Protein AF-A0A414ABL1-F1 (afdb_monomer_lite)

pLDDT: mean 93.02, std 4.06, range [73.25, 96.38]

Organism: NCBI:txid208479

Secondary structure (DSSP, 8-state):
-EEEEEEE-SS-TT-EEEEEEE-BS-HHHHHH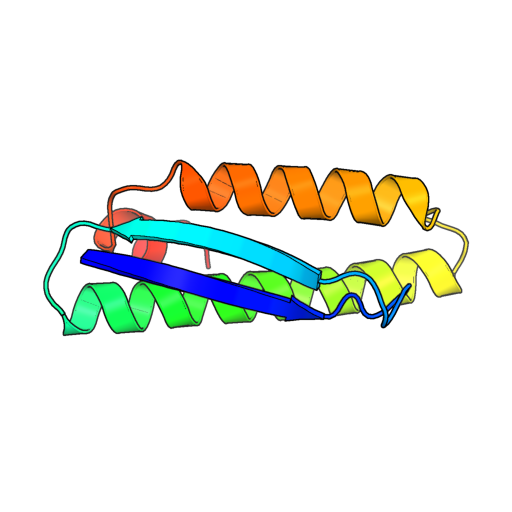HHHHHHHHHHHHHHHHHHHHHTTSS-HHHHHHHHHHHHHHHHT--BHHHHHHH--

Radius of gyration: 13.56 Å; chains: 1; bounding box: 28×26×37 Å

Foldseek 3Di:
DWDKDWDQQPVHNVDIDIAIAQADDDPVLQVVLVVLLVVLLVVLSVVVVVCVVVVNDDPVNSVVVSNVSSVVRNPDHYSVCSVVPSD

Sequence (87 aa):
MKTTITMRSSMRPLVVFKCELNLEGTEKQIAYAVSIINKKIDNTDSICRNMIHSGKMTIEEYHDGMNNLLKQFESLTSAKYVIENVK

Structure (mmCIF, N/CA/C/O backbone):
data_AF-A0A414ABL1-F1
#
_entry.id   AF-A0A414ABL1-F1
#
loop_
_atom_site.group_PDB
_atom_site.id
_atom_site.type_symbol
_atom_site.label_atom_id
_atom_site.label_alt_id
_atom_site.label_comp_id
_atom_site.label_asym_id
_atom_site.label_entity_id
_atom_site.label_seq_id
_atom_site.pdbx_PDB_ins_code
_atom_site.Cartn_x
_atom_site.Cartn_y
_atom_site.Cartn_z
_atom_site.occupancy
_atom_site.B_iso_or_equiv
_atom_site.auth_seq_id
_atom_site.auth_comp_id
_atom_site.auth_asym_id
_atom_site.auth_atom_id
_atom_site.pdbx_PDB_model_num
ATOM 1 N N . MET A 1 1 ? -6.648 -5.017 14.927 1.00 83.25 1 MET A N 1
ATOM 2 C CA . MET A 1 1 ? -7.329 -5.952 14.001 1.00 83.25 1 MET A CA 1
ATOM 3 C C . MET A 1 1 ? -6.354 -6.301 12.895 1.00 83.25 1 MET A C 1
ATOM 5 O O . MET A 1 1 ? -5.721 -5.390 12.372 1.00 83.25 1 MET A O 1
ATOM 9 N N . LYS A 1 2 ? -6.230 -7.589 12.557 1.00 87.94 2 LYS A N 1
ATOM 10 C CA . LYS A 1 2 ? -5.415 -8.033 11.421 1.00 87.94 2 LYS A CA 1
ATOM 11 C C . LYS A 1 2 ? -6.253 -8.013 10.143 1.00 87.94 2 LYS A C 1
ATOM 13 O O . LYS A 1 2 ? -7.329 -8.601 10.126 1.00 87.94 2 LYS A O 1
ATOM 18 N N . THR A 1 3 ? -5.749 -7.356 9.107 1.00 89.50 3 THR A N 1
ATOM 19 C CA . THR A 1 3 ? -6.339 -7.291 7.765 1.00 89.50 3 THR A CA 1
ATOM 20 C C . THR A 1 3 ? -5.238 -7.487 6.736 1.00 89.50 3 THR A C 1
ATOM 22 O O . THR A 1 3 ? -4.135 -6.987 6.913 1.00 89.50 3 THR A O 1
ATOM 25 N N . THR A 1 4 ? -5.543 -8.165 5.634 1.00 92.25 4 THR A N 1
ATOM 26 C CA . THR A 1 4 ? -4.602 -8.335 4.524 1.00 92.25 4 THR A CA 1
ATOM 27 C C . THR A 1 4 ? -5.119 -7.608 3.294 1.00 92.25 4 THR A C 1
ATOM 29 O O . THR A 1 4 ? -6.255 -7.816 2.870 1.00 92.25 4 THR A O 1
ATOM 32 N N . ILE A 1 5 ? -4.265 -6.785 2.694 1.00 92.12 5 ILE A N 1
ATOM 33 C CA . ILE A 1 5 ? -4.472 -6.213 1.365 1.00 92.12 5 ILE A CA 1
ATOM 34 C C . ILE A 1 5 ? -3.722 -7.078 0.355 1.00 92.12 5 ILE A C 1
ATOM 36 O O . ILE A 1 5 ? -2.576 -7.461 0.582 1.00 92.12 5 ILE A O 1
ATOM 40 N N . THR A 1 6 ? -4.370 -7.394 -0.765 1.00 91.62 6 THR A N 1
ATOM 41 C CA . THR A 1 6 ? -3.764 -8.161 -1.858 1.00 91.62 6 THR A CA 1
ATOM 42 C C . THR A 1 6 ? -3.938 -7.409 -3.169 1.00 91.62 6 THR A C 1
ATOM 44 O O . THR A 1 6 ? -5.056 -7.035 -3.514 1.00 91.62 6 THR A O 1
ATOM 47 N N . MET A 1 7 ? -2.850 -7.234 -3.917 1.00 90.06 7 MET A N 1
ATOM 48 C CA . MET A 1 7 ? -2.856 -6.575 -5.223 1.00 90.06 7 MET A CA 1
ATOM 49 C C . MET A 1 7 ? -2.106 -7.430 -6.245 1.00 90.06 7 MET A C 1
ATOM 51 O O . MET A 1 7 ? -1.012 -7.922 -5.979 1.00 90.06 7 MET A O 1
ATOM 55 N N . ARG A 1 8 ? -2.671 -7.597 -7.444 1.00 89.00 8 ARG A N 1
ATOM 56 C CA . ARG A 1 8 ? -1.931 -8.170 -8.577 1.00 89.00 8 ARG A CA 1
ATOM 57 C C . ARG A 1 8 ? -1.053 -7.101 -9.204 1.00 89.00 8 ARG A C 1
ATOM 59 O O . ARG A 1 8 ? -1.530 -6.005 -9.477 1.00 89.00 8 ARG A O 1
ATOM 66 N N . SER A 1 9 ? 0.208 -7.435 -9.457 1.00 86.50 9 SER A N 1
ATOM 67 C CA . SER A 1 9 ? 1.102 -6.541 -10.179 1.00 86.50 9 SER A CA 1
ATOM 68 C C . SER A 1 9 ? 0.558 -6.267 -11.577 1.00 86.50 9 SER A C 1
ATOM 70 O O . SER A 1 9 ? 0.193 -7.190 -12.310 1.00 86.50 9 SER A O 1
ATOM 72 N N . SER A 1 10 ? 0.563 -4.998 -11.970 1.00 81.69 10 SER A N 1
ATOM 73 C CA . SER A 1 10 ? 0.202 -4.615 -13.329 1.00 81.69 10 SER A CA 1
ATOM 74 C C . SER A 1 10 ? 1.245 -4.998 -14.374 1.00 81.69 10 SER A C 1
ATOM 76 O O . SER A 1 10 ? 0.903 -5.157 -15.543 1.00 81.69 10 SER A O 1
ATOM 78 N N . MET A 1 11 ? 2.506 -5.146 -13.964 1.00 87.06 11 MET A N 1
ATOM 79 C CA . MET A 1 11 ? 3.641 -5.412 -14.854 1.00 87.06 11 MET A CA 1
ATOM 80 C C . MET A 1 11 ? 3.896 -6.905 -15.035 1.00 87.06 11 MET A C 1
ATOM 82 O O . MET A 1 11 ? 4.325 -7.344 -16.100 1.00 87.06 11 MET A O 1
ATOM 86 N N . ARG A 1 12 ? 3.613 -7.702 -14.000 1.00 84.75 12 ARG A N 1
ATOM 87 C CA . ARG A 1 12 ? 3.703 -9.163 -14.040 1.00 84.75 12 ARG A CA 1
ATOM 88 C C . ARG A 1 12 ? 2.445 -9.758 -13.406 1.00 84.75 12 ARG A C 1
ATOM 90 O O . ARG A 1 12 ? 2.439 -9.962 -12.199 1.00 84.75 12 ARG A O 1
ATOM 97 N N . PRO A 1 13 ? 1.401 -10.100 -14.182 1.00 79.94 13 PRO A N 1
ATOM 98 C CA . PRO A 1 13 ? 0.111 -10.556 -13.642 1.00 79.94 13 PRO A CA 1
ATOM 99 C C . PRO A 1 13 ? 0.170 -11.795 -12.733 1.00 79.94 13 PRO A C 1
ATOM 101 O O . PRO A 1 13 ? -0.738 -12.019 -11.933 1.00 79.94 13 PRO A O 1
ATOM 104 N N . LEU A 1 14 ? 1.234 -12.598 -12.857 1.00 85.62 14 LEU A N 1
ATOM 105 C CA . LEU A 1 14 ? 1.507 -13.760 -12.004 1.00 85.62 14 LEU A CA 1
ATOM 106 C C . LEU A 1 14 ? 2.102 -13.382 -10.636 1.00 85.62 14 LEU A C 1
ATOM 108 O O . LEU A 1 14 ? 2.118 -14.209 -9.728 1.00 85.62 14 LEU A O 1
ATOM 112 N N . VAL A 1 15 ? 2.586 -12.150 -10.473 1.00 85.75 15 VAL A N 1
ATOM 113 C CA . VAL A 1 15 ? 3.112 -11.632 -9.210 1.00 85.75 15 VAL A CA 1
ATOM 114 C C . VAL A 1 15 ? 1.980 -10.989 -8.420 1.00 85.75 15 VAL A C 1
ATOM 116 O O . VAL A 1 15 ? 1.294 -10.077 -8.890 1.00 85.75 15 VAL A O 1
ATOM 119 N N . VAL A 1 16 ? 1.808 -11.463 -7.189 1.00 89.69 16 VAL A N 1
ATOM 120 C CA . VAL A 1 16 ? 0.824 -10.950 -6.239 1.00 89.69 16 VAL A CA 1
ATOM 121 C C . VAL A 1 16 ? 1.560 -10.323 -5.069 1.00 89.69 16 VAL A C 1
ATOM 123 O O . VAL A 1 16 ? 2.331 -10.982 -4.377 1.00 89.69 16 VAL A O 1
ATOM 126 N N . PHE A 1 17 ? 1.277 -9.052 -4.842 1.00 91.06 17 PHE A N 1
ATOM 127 C CA . PHE A 1 17 ? 1.711 -8.316 -3.675 1.00 91.06 17 PHE A CA 1
ATOM 128 C C . PHE A 1 17 ? 0.723 -8.516 -2.529 1.00 91.06 17 PHE A C 1
ATOM 130 O O . PHE A 1 17 ? -0.495 -8.498 -2.732 1.00 91.06 17 PHE A O 1
ATOM 137 N N . LYS A 1 18 ? 1.254 -8.689 -1.321 1.00 93.12 18 LYS A N 1
ATOM 138 C CA . LYS A 1 18 ? 0.477 -8.798 -0.087 1.00 93.12 18 LYS A CA 1
ATOM 139 C C . LYS A 1 18 ? 1.002 -7.785 0.919 1.00 93.12 18 LYS A C 1
ATOM 141 O O . LYS A 1 18 ? 2.203 -7.551 0.967 1.00 93.12 18 LYS A O 1
ATOM 146 N N . CYS A 1 19 ? 0.090 -7.195 1.677 1.00 93.44 19 CYS A N 1
ATOM 147 C CA . CYS A 1 19 ? 0.396 -6.285 2.770 1.00 93.44 19 CYS A CA 1
ATOM 148 C C . CYS A 1 19 ? -0.451 -6.677 3.976 1.00 93.44 19 CYS A C 1
ATOM 150 O O . CYS A 1 19 ? -1.685 -6.632 3.922 1.00 93.44 19 CYS A O 1
ATOM 152 N N . GLU A 1 20 ? 0.212 -7.117 5.040 1.00 94.81 20 GLU A N 1
ATOM 153 C CA . GLU A 1 20 ? -0.430 -7.505 6.292 1.00 94.81 20 GLU A CA 1
ATOM 154 C C . GLU A 1 20 ? -0.485 -6.326 7.267 1.00 94.81 20 GLU A C 1
ATOM 156 O O . GLU A 1 20 ? 0.513 -5.886 7.827 1.00 94.81 20 GLU A O 1
ATOM 161 N N . LEU A 1 21 ? -1.690 -5.815 7.500 1.00 94.06 21 LEU A N 1
ATOM 162 C CA . LEU A 1 21 ? -1.938 -4.683 8.379 1.00 94.06 21 LEU A CA 1
ATOM 163 C C . LEU A 1 21 ? -2.418 -5.167 9.741 1.00 94.06 21 LEU A C 1
ATOM 165 O O . LEU A 1 21 ? -3.417 -5.883 9.844 1.00 94.06 21 LEU A O 1
ATOM 169 N N . ASN A 1 22 ? -1.758 -4.711 10.802 1.00 94.69 22 ASN A N 1
ATOM 170 C CA . ASN A 1 22 ? -2.212 -4.913 12.172 1.00 94.69 22 ASN A CA 1
ATOM 171 C C . ASN A 1 22 ? -2.507 -3.560 12.826 1.00 94.69 22 ASN A C 1
ATOM 173 O O . ASN A 1 22 ? -1.665 -2.997 13.520 1.00 94.69 22 ASN A O 1
ATOM 177 N N . LEU A 1 23 ? -3.706 -3.033 12.565 1.00 95.00 23 LEU A N 1
ATOM 178 C CA . LEU A 1 23 ? -4.091 -1.683 12.972 1.00 95.00 23 LEU A CA 1
ATOM 179 C C . LEU A 1 23 ? -4.888 -1.665 14.278 1.00 95.00 23 LEU A C 1
ATOM 181 O O . LEU A 1 23 ? -5.801 -2.468 14.492 1.00 95.00 23 LEU A O 1
ATOM 185 N N . GLU A 1 24 ? -4.586 -0.681 15.110 1.00 95.88 24 GLU A N 1
AT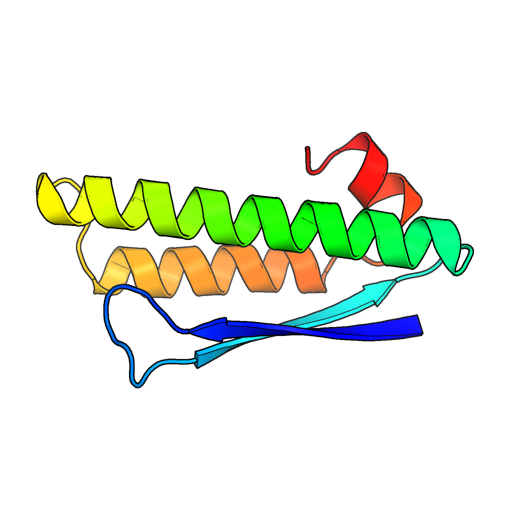OM 186 C CA . GLU A 1 24 ? -5.296 -0.299 16.321 1.00 95.88 24 GLU A CA 1
ATOM 187 C C . GLU A 1 24 ? -6.229 0.886 16.037 1.00 95.88 24 GLU A C 1
ATOM 189 O O . GLU A 1 24 ? -5.878 1.834 15.326 1.00 95.88 24 GLU A O 1
ATOM 194 N N . GLY A 1 25 ? -7.439 0.826 16.590 1.00 94.25 25 GLY A N 1
ATOM 195 C CA . GLY A 1 25 ? -8.487 1.827 16.408 1.00 94.25 25 GLY A CA 1
ATOM 196 C C . GLY A 1 25 ? -9.882 1.209 16.458 1.00 94.25 25 GLY A C 1
ATOM 197 O O . GLY A 1 25 ? -10.044 0.002 16.629 1.00 94.25 25 GLY A O 1
ATOM 198 N N . THR A 1 26 ? -10.905 2.044 16.289 1.00 96.38 26 THR A N 1
ATOM 199 C CA . THR A 1 26 ? -12.278 1.556 16.088 1.00 96.38 26 THR A CA 1
ATOM 200 C C . THR A 1 26 ? -12.410 0.858 14.735 1.00 96.38 26 THR A C 1
ATOM 202 O O . THR A 1 26 ? -11.688 1.185 13.792 1.00 96.38 26 THR A O 1
ATOM 205 N N . GLU A 1 27 ? -13.378 -0.045 14.588 1.00 94.25 27 GLU A N 1
ATOM 206 C CA . GLU A 1 27 ? -13.631 -0.739 13.315 1.00 94.25 27 GLU A CA 1
ATOM 207 C C . GLU A 1 27 ? -13.815 0.233 12.141 1.00 94.25 27 GLU A C 1
ATOM 209 O O . GLU A 1 27 ? -13.243 0.034 11.072 1.00 94.25 27 GLU A O 1
ATOM 214 N N . LYS A 1 28 ? -14.536 1.344 12.358 1.00 95.19 28 LYS A N 1
ATOM 215 C CA . LYS A 1 28 ? -14.728 2.393 11.344 1.00 95.19 28 LYS A CA 1
ATOM 216 C C . LYS A 1 28 ? -13.415 3.073 10.951 1.00 95.19 28 LYS A C 1
ATOM 218 O O . LYS A 1 28 ? -13.189 3.316 9.769 1.00 95.19 28 LYS A O 1
ATOM 223 N N . GLN A 1 29 ? -12.545 3.372 11.919 1.00 95.25 29 GLN A N 1
ATOM 224 C CA . GLN A 1 29 ? -11.230 3.952 11.632 1.00 95.25 29 GLN A CA 1
ATOM 225 C C . GLN A 1 29 ? -10.343 2.965 10.882 1.00 95.25 29 GLN A C 1
ATOM 227 O O . GLN A 1 29 ? -9.685 3.356 9.926 1.00 95.25 29 GLN A O 1
ATOM 232 N N . ILE A 1 30 ? -10.347 1.694 11.282 1.00 95.88 30 ILE A N 1
ATOM 233 C CA . ILE A 1 30 ? -9.553 0.650 10.632 1.00 95.88 30 ILE A CA 1
ATOM 234 C C . ILE A 1 30 ? -10.023 0.457 9.189 1.00 95.88 30 ILE A C 1
ATOM 236 O O . ILE A 1 30 ? -9.201 0.501 8.279 1.00 95.88 30 ILE A O 1
ATOM 240 N N . ALA A 1 31 ? -11.332 0.337 8.951 1.00 95.19 31 ALA A N 1
ATOM 241 C CA . ALA A 1 31 ? -11.886 0.226 7.602 1.00 95.19 31 ALA A CA 1
ATOM 242 C C . ALA A 1 31 ? -11.503 1.430 6.725 1.00 95.19 31 ALA A C 1
ATOM 244 O O . ALA A 1 31 ? -11.097 1.266 5.572 1.00 95.19 31 ALA A O 1
ATOM 245 N N . TYR A 1 32 ? -11.567 2.643 7.282 1.00 96.00 32 TYR A N 1
ATOM 246 C CA . TYR A 1 32 ? -11.180 3.842 6.549 1.00 96.00 32 TYR A CA 1
ATOM 247 C C . TYR A 1 32 ? -9.670 3.902 6.273 1.00 96.00 32 TYR A C 1
ATOM 249 O O . TYR A 1 32 ? -9.270 4.169 5.140 1.00 96.00 32 TYR A O 1
ATOM 257 N N . ALA A 1 33 ? -8.826 3.574 7.252 1.00 95.88 33 ALA A N 1
ATOM 258 C CA . ALA A 1 33 ? -7.376 3.486 7.088 1.00 95.88 33 ALA A CA 1
ATOM 259 C C . ALA A 1 33 ? -6.979 2.472 6.001 1.00 95.88 33 ALA A C 1
ATOM 261 O O . ALA A 1 33 ? -6.173 2.786 5.127 1.00 95.88 33 ALA A O 1
ATOM 262 N N . VAL A 1 34 ? -7.608 1.293 5.992 1.00 95.44 34 VAL A N 1
ATOM 263 C CA . VAL A 1 34 ? -7.417 0.271 4.951 1.00 95.44 34 VAL A CA 1
ATOM 264 C C . VAL A 1 34 ? -7.799 0.813 3.570 1.00 95.44 34 VAL A C 1
ATOM 266 O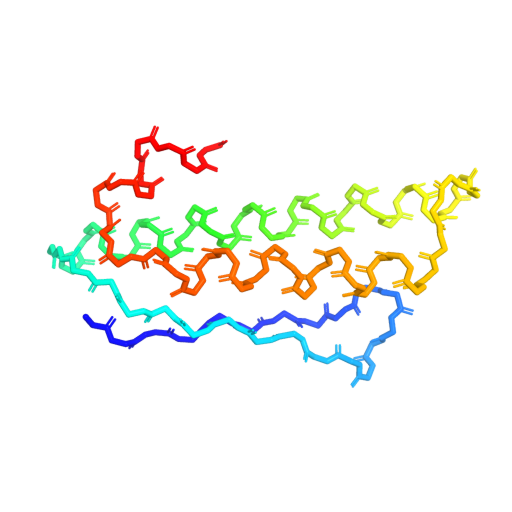 O . VAL A 1 34 ? -7.068 0.593 2.606 1.00 95.44 34 VAL A O 1
ATOM 269 N N . SER A 1 35 ? -8.896 1.571 3.458 1.00 95.50 35 SER A N 1
ATOM 270 C CA . SER A 1 35 ? -9.297 2.183 2.181 1.00 95.50 35 SER A CA 1
ATOM 271 C C . SER A 1 35 ? -8.284 3.212 1.657 1.00 95.50 35 SER A C 1
ATOM 273 O O . SER A 1 35 ? -8.033 3.267 0.454 1.00 95.50 35 SER A O 1
ATOM 275 N N . ILE A 1 36 ? -7.657 3.985 2.554 1.00 95.94 36 ILE A N 1
ATOM 276 C CA . ILE A 1 36 ? -6.608 4.954 2.207 1.00 95.94 36 ILE A CA 1
ATOM 277 C C . ILE A 1 36 ? -5.365 4.225 1.694 1.00 95.94 36 ILE A C 1
ATOM 279 O O . ILE A 1 36 ? -4.838 4.591 0.645 1.00 95.94 36 ILE A O 1
ATOM 283 N N . ILE A 1 37 ? -4.930 3.175 2.397 1.00 95.56 37 ILE A N 1
ATOM 284 C CA . ILE A 1 37 ? -3.763 2.376 2.001 1.00 95.56 37 ILE A CA 1
ATOM 285 C C . ILE A 1 37 ? -4.002 1.709 0.641 1.00 95.56 37 ILE A C 1
ATOM 287 O O . ILE A 1 37 ? -3.165 1.848 -0.247 1.00 95.56 37 ILE A O 1
ATOM 291 N N . ASN A 1 38 ? -5.163 1.075 0.434 1.00 94.12 38 ASN A N 1
ATOM 292 C CA . ASN A 1 38 ? -5.536 0.499 -0.865 1.00 94.12 38 ASN A CA 1
ATOM 293 C C . ASN A 1 38 ? -5.446 1.535 -1.989 1.00 94.12 38 ASN A C 1
ATOM 295 O O . ASN A 1 38 ? -4.766 1.315 -2.987 1.00 94.12 38 ASN A O 1
ATOM 299 N N . LYS A 1 39 ? -6.053 2.710 -1.795 1.00 94.62 39 LYS A N 1
ATOM 300 C CA . LYS A 1 39 ? -6.020 3.781 -2.795 1.00 94.62 39 LYS A CA 1
ATOM 301 C C . LYS A 1 39 ? -4.594 4.262 -3.085 1.00 94.62 39 LYS A C 1
ATOM 303 O O . LYS A 1 39 ? -4.272 4.572 -4.230 1.00 94.62 39 LYS A O 1
ATOM 308 N N . LYS A 1 40 ? -3.731 4.337 -2.066 1.00 95.00 40 LYS A N 1
ATOM 309 C CA . LYS A 1 40 ? -2.324 4.728 -2.233 1.00 95.00 40 LYS A CA 1
ATOM 310 C C . LYS A 1 40 ? -1.549 3.693 -3.048 1.00 95.00 40 LYS A C 1
ATOM 312 O O . LYS A 1 40 ? -0.786 4.079 -3.933 1.00 95.00 40 LYS A O 1
ATOM 317 N N . ILE A 1 41 ? -1.776 2.408 -2.777 1.00 94.31 41 ILE A N 1
ATOM 318 C CA . ILE A 1 41 ? -1.190 1.285 -3.515 1.00 94.31 41 ILE A CA 1
ATOM 319 C C . ILE A 1 41 ? -1.622 1.339 -4.988 1.00 94.31 41 ILE A C 1
ATOM 321 O O . ILE A 1 41 ? -0.758 1.377 -5.862 1.00 94.31 41 ILE A O 1
ATOM 325 N N . ASP A 1 42 ? -2.925 1.454 -5.261 1.00 92.50 42 ASP A N 1
ATOM 326 C CA . ASP A 1 42 ? -3.470 1.502 -6.627 1.00 92.50 42 ASP A CA 1
ATOM 327 C C . ASP A 1 42 ? -2.929 2.698 -7.427 1.00 92.50 42 ASP A C 1
ATOM 329 O O . ASP A 1 42 ? -2.512 2.568 -8.582 1.00 92.50 42 ASP A O 1
ATOM 333 N N . ASN A 1 43 ? -2.889 3.879 -6.802 1.00 93.94 43 ASN A N 1
ATOM 334 C CA . ASN A 1 43 ? -2.324 5.076 -7.421 1.00 93.94 43 ASN A CA 1
ATOM 335 C C . ASN A 1 43 ? -0.835 4.898 -7.738 1.00 93.94 43 ASN A C 1
ATOM 337 O O . ASN A 1 43 ? -0.381 5.313 -8.804 1.00 93.94 43 ASN A O 1
ATOM 341 N N . THR A 1 44 ? -0.081 4.282 -6.826 1.00 94.56 44 THR A N 1
ATOM 342 C CA . THR A 1 44 ? 1.353 4.044 -7.026 1.00 94.56 44 THR A CA 1
ATOM 343 C C . THR A 1 44 ? 1.586 3.057 -8.165 1.00 94.56 44 THR A C 1
ATOM 345 O O . THR A 1 44 ? 2.391 3.344 -9.047 1.00 94.56 44 THR A O 1
ATOM 348 N N . ASP A 1 45 ? 0.829 1.956 -8.226 1.00 94.00 45 ASP A N 1
ATOM 349 C CA . ASP A 1 45 ? 0.905 0.993 -9.332 1.00 94.00 45 ASP A CA 1
ATOM 350 C C . ASP A 1 45 ? 0.639 1.659 -10.693 1.00 94.00 45 ASP A C 1
ATOM 352 O O . ASP A 1 45 ? 1.379 1.444 -11.656 1.00 94.00 45 ASP A O 1
ATOM 356 N N . SER A 1 46 ? -0.372 2.530 -10.763 1.00 93.44 46 SER A N 1
ATOM 357 C CA . SER A 1 46 ? -0.695 3.294 -11.973 1.00 93.44 46 SER A CA 1
ATOM 358 C C . SER A 1 46 ? 0.433 4.250 -12.392 1.00 93.44 46 SER A C 1
ATOM 360 O O . SER A 1 46 ? 0.799 4.316 -13.569 1.00 93.44 46 SER A O 1
ATOM 362 N N . ILE A 1 47 ? 1.039 4.962 -11.437 1.00 94.62 47 ILE A N 1
ATOM 363 C CA . ILE A 1 47 ? 2.177 5.855 -11.704 1.00 94.62 47 ILE A CA 1
ATOM 364 C C . ILE A 1 47 ? 3.377 5.051 -12.209 1.00 94.62 47 ILE A C 1
ATOM 366 O O . ILE A 1 47 ? 3.940 5.384 -13.254 1.00 94.62 47 ILE A O 1
ATOM 370 N N . CYS A 1 48 ? 3.740 3.971 -11.517 1.00 94.81 48 CYS A N 1
ATOM 371 C CA . CYS A 1 48 ? 4.858 3.117 -11.906 1.00 94.81 48 CYS A CA 1
ATOM 372 C C . CYS A 1 48 ? 4.664 2.515 -13.300 1.00 94.81 48 CYS A C 1
ATOM 374 O O . CYS A 1 48 ? 5.598 2.504 -14.097 1.00 94.81 48 CYS A O 1
ATOM 376 N N . ARG A 1 49 ? 3.441 2.100 -13.648 1.00 93.31 49 ARG A N 1
ATOM 377 C CA . ARG A 1 49 ? 3.101 1.623 -14.996 1.00 93.31 49 ARG A CA 1
ATOM 378 C C . ARG A 1 49 ? 3.436 2.644 -16.084 1.00 93.31 49 ARG A C 1
ATOM 380 O O . ARG A 1 49 ? 3.989 2.272 -17.120 1.00 93.31 49 ARG A O 1
ATOM 387 N N . ASN A 1 50 ? 3.130 3.919 -15.846 1.00 94.94 50 ASN A N 1
ATOM 388 C CA . ASN A 1 50 ? 3.451 5.007 -16.774 1.00 94.94 50 ASN A CA 1
ATOM 389 C C . ASN A 1 50 ? 4.959 5.297 -16.818 1.00 94.94 50 ASN A C 1
ATOM 391 O O . ASN A 1 50 ? 5.515 5.581 -17.882 1.00 94.94 50 ASN A O 1
ATOM 395 N N . MET A 1 51 ? 5.647 5.203 -15.677 1.00 95.81 51 MET A N 1
ATOM 396 C CA . MET A 1 51 ? 7.104 5.357 -15.618 1.00 95.81 51 MET A CA 1
ATOM 397 C C . MET A 1 51 ? 7.822 4.252 -16.396 1.00 95.81 51 MET A C 1
ATOM 399 O O . MET A 1 51 ? 8.747 4.549 -17.147 1.00 95.81 51 MET A O 1
ATOM 403 N N . ILE A 1 52 ? 7.346 3.010 -16.300 1.00 95.56 52 ILE A N 1
ATOM 404 C CA . ILE A 1 52 ? 7.875 1.883 -17.075 1.00 95.56 52 ILE A CA 1
ATOM 405 C C . ILE A 1 52 ? 7.618 2.081 -18.569 1.00 95.56 52 ILE A C 1
ATOM 407 O O . ILE A 1 52 ? 8.548 1.975 -19.365 1.00 95.56 52 ILE A O 1
ATOM 411 N N . HIS A 1 53 ? 6.395 2.454 -18.964 1.00 93.50 53 HIS A N 1
ATOM 412 C CA . HIS A 1 53 ? 6.079 2.739 -20.373 1.00 93.50 53 HIS A CA 1
ATOM 413 C C . HIS A 1 53 ? 6.932 3.863 -20.972 1.00 93.50 53 HIS A C 1
ATOM 415 O O . HIS A 1 53 ? 7.236 3.836 -22.160 1.00 93.50 53 HIS A O 1
ATOM 421 N N . SER A 1 54 ? 7.323 4.851 -20.163 1.00 96.12 54 SER A N 1
ATOM 422 C CA . SER A 1 54 ? 8.186 5.957 -20.597 1.00 96.12 54 SER A CA 1
ATOM 423 C C . SER A 1 54 ? 9.687 5.663 -20.476 1.00 96.12 54 SER A C 1
ATOM 425 O O . SER A 1 54 ? 10.493 6.557 -20.728 1.00 96.12 54 SER A O 1
ATOM 427 N N . GLY A 1 55 ? 10.074 4.441 -20.089 1.00 95.12 55 GLY A N 1
ATOM 428 C CA . GLY A 1 55 ? 11.474 4.037 -19.925 1.00 95.12 55 GLY A CA 1
ATOM 429 C C . GLY A 1 55 ? 12.188 4.682 -18.732 1.00 95.12 55 GLY A C 1
ATOM 430 O O . GLY A 1 55 ? 13.411 4.637 -18.659 1.00 95.12 55 GLY A O 1
ATOM 431 N N . LYS A 1 56 ? 11.446 5.298 -17.802 1.00 96.25 56 LYS A N 1
ATOM 432 C CA . LYS A 1 56 ? 11.977 5.988 -16.610 1.00 96.25 56 LYS A CA 1
ATOM 433 C C . LYS A 1 56 ? 12.098 5.087 -15.380 1.00 96.25 56 LYS A C 1
ATOM 435 O O . LYS A 1 56 ? 12.523 5.555 -14.329 1.00 96.25 56 LYS A O 1
ATOM 440 N N . MET A 1 57 ? 11.640 3.845 -15.485 1.00 96.06 57 MET A N 1
ATOM 441 C CA . MET A 1 57 ? 11.660 2.845 -14.425 1.00 96.06 57 MET A CA 1
ATOM 442 C C . MET A 1 57 ? 11.725 1.463 -15.068 1.00 96.06 57 MET A C 1
ATOM 444 O O . MET A 1 57 ? 11.046 1.197 -16.060 1.00 96.06 57 MET A O 1
ATOM 448 N N . THR A 1 58 ? 12.529 0.578 -14.504 1.00 95.81 58 THR A N 1
ATOM 449 C CA . THR A 1 58 ? 12.577 -0.834 -14.877 1.00 95.81 58 THR A CA 1
ATOM 450 C C . THR A 1 58 ? 11.523 -1.634 -14.111 1.00 95.81 58 THR A C 1
ATOM 452 O O . THR A 1 58 ? 11.008 -1.218 -13.072 1.00 95.81 58 THR A O 1
ATOM 455 N N . ILE A 1 59 ? 11.196 -2.828 -14.609 1.00 93.94 59 ILE A N 1
ATOM 456 C CA . ILE A 1 59 ? 10.270 -3.731 -13.910 1.00 93.94 59 ILE A CA 1
ATOM 457 C C . ILE A 1 59 ? 10.837 -4.143 -12.538 1.00 93.94 59 ILE A C 1
ATOM 459 O O . ILE A 1 59 ? 10.076 -4.297 -11.586 1.00 93.94 59 ILE A O 1
ATOM 463 N N . GLU A 1 60 ? 12.156 -4.297 -12.423 1.00 94.31 60 GLU A N 1
ATOM 464 C CA . GLU A 1 60 ? 12.844 -4.654 -11.175 1.00 94.31 60 GLU A CA 1
ATOM 465 C C . GLU A 1 60 ? 12.735 -3.535 -10.135 1.00 94.31 60 GLU A C 1
ATOM 467 O O . GLU A 1 60 ? 12.240 -3.783 -9.035 1.00 94.31 60 GLU A O 1
ATOM 472 N N . GLU A 1 61 ? 13.051 -2.292 -10.514 1.00 95.44 61 GLU A N 1
ATOM 473 C CA . GLU A 1 61 ? 12.886 -1.118 -9.644 1.00 95.44 61 GLU A CA 1
ATOM 474 C C . GLU A 1 61 ? 11.439 -0.950 -9.168 1.00 95.44 61 GLU A C 1
ATOM 476 O O . GLU A 1 61 ? 11.196 -0.584 -8.018 1.00 95.44 61 GLU A O 1
ATOM 481 N N . TYR A 1 62 ? 10.463 -1.255 -10.026 1.00 95.12 62 TYR A N 1
ATOM 482 C CA . TYR A 1 62 ? 9.059 -1.281 -9.628 1.00 95.12 62 TYR A CA 1
ATOM 483 C C . TYR A 1 62 ? 8.768 -2.349 -8.571 1.00 95.12 62 TYR A C 1
ATOM 485 O O . TYR A 1 62 ? 8.103 -2.049 -7.582 1.00 95.12 62 TYR A O 1
ATOM 493 N N . HIS A 1 63 ? 9.241 -3.586 -8.744 1.00 93.69 63 HIS A N 1
ATOM 494 C CA . HIS A 1 63 ? 8.978 -4.647 -7.769 1.00 93.69 63 HIS A CA 1
ATOM 495 C C . HIS A 1 63 ? 9.627 -4.349 -6.416 1.00 93.69 63 HIS A C 1
ATOM 497 O O . HIS A 1 63 ? 8.973 -4.510 -5.382 1.00 93.69 63 HIS A O 1
ATOM 503 N N . ASP A 1 64 ? 10.866 -3.864 -6.419 1.00 94.69 64 ASP A N 1
ATOM 504 C CA . ASP A 1 64 ? 11.571 -3.475 -5.199 1.00 94.69 64 ASP A CA 1
ATOM 505 C C . ASP A 1 64 ? 10.895 -2.278 -4.524 1.00 94.69 64 ASP A C 1
ATOM 507 O O . ASP A 1 64 ? 10.646 -2.297 -3.315 1.00 94.69 64 ASP A O 1
ATOM 511 N N . GLY A 1 65 ? 10.511 -1.267 -5.308 1.00 94.94 65 GLY A N 1
ATOM 512 C CA . GLY A 1 65 ? 9.774 -0.100 -4.830 1.00 94.94 65 GLY A CA 1
ATOM 513 C C . GLY A 1 65 ? 8.426 -0.466 -4.209 1.00 94.94 65 GLY A C 1
ATOM 514 O O . GLY A 1 65 ? 8.123 -0.032 -3.097 1.00 94.94 65 GLY A O 1
ATOM 515 N N . MET A 1 66 ? 7.643 -1.318 -4.878 1.00 95.19 66 MET A N 1
ATOM 516 C CA . MET A 1 66 ? 6.366 -1.806 -4.356 1.00 95.19 66 MET A CA 1
ATOM 517 C C . MET A 1 66 ? 6.565 -2.611 -3.072 1.00 95.19 66 MET A C 1
ATOM 519 O O . MET A 1 66 ? 5.891 -2.339 -2.086 1.00 95.19 66 MET A O 1
ATOM 523 N N . ASN A 1 67 ? 7.522 -3.541 -3.021 1.00 94.12 67 ASN A N 1
ATOM 524 C CA . ASN A 1 67 ? 7.807 -4.302 -1.800 1.00 94.12 67 ASN A CA 1
ATOM 525 C C . ASN A 1 67 ? 8.190 -3.389 -0.624 1.00 94.12 67 ASN A C 1
ATOM 527 O O . ASN A 1 67 ? 7.722 -3.593 0.497 1.00 94.12 67 ASN A O 1
ATOM 531 N N . ASN A 1 68 ? 9.009 -2.366 -0.873 1.00 95.69 68 ASN A N 1
ATOM 532 C CA . ASN A 1 68 ? 9.397 -1.397 0.149 1.00 95.69 68 ASN A CA 1
ATOM 533 C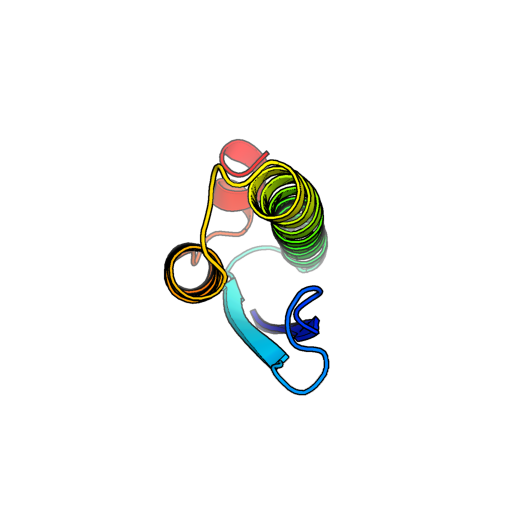 C . ASN A 1 68 ? 8.212 -0.555 0.631 1.00 95.69 68 ASN A C 1
ATOM 535 O O . ASN A 1 68 ? 8.086 -0.316 1.832 1.00 95.69 68 ASN A O 1
ATOM 539 N N . LEU A 1 69 ? 7.328 -0.136 -0.276 1.00 95.06 69 LEU A N 1
ATOM 540 C CA . LEU A 1 69 ? 6.105 0.584 0.073 1.00 95.06 69 LEU A CA 1
ATOM 541 C C . LEU A 1 69 ? 5.190 -0.260 0.971 1.00 95.06 69 LEU A C 1
ATOM 543 O O . LEU A 1 69 ? 4.706 0.227 1.990 1.00 95.06 69 LEU A O 1
ATOM 547 N N . LEU A 1 70 ? 4.966 -1.529 0.621 1.00 94.88 70 LEU A N 1
ATOM 548 C CA . LEU A 1 70 ? 4.092 -2.404 1.405 1.00 94.88 70 LEU A CA 1
ATOM 549 C C . LEU A 1 70 ? 4.665 -2.643 2.799 1.00 94.88 70 LEU A C 1
ATOM 551 O O . LEU A 1 70 ? 3.935 -2.478 3.768 1.00 94.88 70 LEU A O 1
ATOM 555 N N . LYS A 1 71 ? 5.971 -2.910 2.918 1.00 94.81 71 LYS A N 1
ATOM 556 C CA . LYS A 1 71 ? 6.642 -3.037 4.223 1.00 94.81 71 LYS A CA 1
ATOM 557 C C . LYS A 1 71 ? 6.488 -1.790 5.095 1.00 94.81 71 LYS A C 1
ATOM 559 O O . LYS A 1 71 ? 6.327 -1.905 6.308 1.00 94.81 71 LYS A O 1
ATOM 564 N N . GLN A 1 72 ? 6.513 -0.595 4.499 1.00 94.81 72 GLN A N 1
ATOM 565 C CA . GLN A 1 72 ? 6.241 0.639 5.239 1.00 94.81 72 GLN A CA 1
ATOM 566 C C . GLN A 1 72 ? 4.811 0.646 5.784 1.00 94.81 72 GLN A C 1
ATOM 568 O O . GLN A 1 72 ? 4.621 0.946 6.959 1.00 94.81 72 GLN A O 1
ATOM 573 N N . PHE A 1 73 ? 3.813 0.257 4.990 1.00 94.88 73 PHE A N 1
ATOM 574 C CA . PHE A 1 73 ? 2.438 0.151 5.483 1.00 94.88 73 PHE A CA 1
ATOM 575 C C . PHE A 1 73 ? 2.254 -0.933 6.549 1.00 94.88 73 PHE A C 1
ATOM 577 O O . PHE A 1 73 ? 1.539 -0.690 7.516 1.00 94.88 73 PHE A O 1
ATOM 584 N N . GLU A 1 74 ? 2.927 -2.078 6.428 1.00 93.88 74 GLU A N 1
ATOM 585 C CA . GLU A 1 74 ? 2.905 -3.150 7.439 1.00 93.88 74 GLU A CA 1
ATOM 586 C C . GLU A 1 74 ? 3.458 -2.686 8.793 1.00 93.88 74 GLU A C 1
ATOM 588 O O . GLU A 1 74 ? 3.015 -3.151 9.842 1.00 93.88 74 GLU A O 1
ATOM 593 N N . SER A 1 75 ? 4.395 -1.730 8.787 1.00 94.31 75 SER A N 1
ATOM 594 C CA . SER A 1 75 ? 4.933 -1.131 10.015 1.00 94.31 75 SER A CA 1
ATOM 595 C C . SER A 1 75 ? 3.985 -0.137 10.697 1.00 94.31 75 SER A C 1
ATOM 597 O O . SER A 1 75 ? 4.220 0.251 11.843 1.00 94.31 75 SER A O 1
ATOM 599 N N . LEU A 1 76 ? 2.902 0.277 10.028 1.00 94.19 76 LEU A N 1
ATOM 600 C CA . LEU A 1 76 ? 1.910 1.177 10.607 1.00 94.19 76 LEU A CA 1
ATOM 601 C C . LEU A 1 76 ? 0.941 0.389 11.486 1.00 94.19 76 LEU A C 1
ATOM 603 O O . LEU A 1 76 ? 0.189 -0.459 11.012 1.00 94.19 76 LEU A O 1
ATOM 607 N N . THR A 1 77 ? 0.907 0.733 12.770 1.00 93.62 77 THR A N 1
ATOM 608 C CA . THR A 1 77 ? 0.021 0.091 13.751 1.00 93.62 77 THR A CA 1
ATOM 609 C C . THR A 1 77 ? -1.176 0.951 14.143 1.00 93.62 77 THR A C 1
ATOM 611 O O . THR A 1 77 ? -2.120 0.438 14.726 1.00 93.62 77 THR A O 1
ATOM 614 N N . SER A 1 78 ? -1.207 2.246 13.813 1.00 95.88 78 SER A N 1
ATOM 615 C CA . SER A 1 78 ? -2.282 3.161 14.228 1.00 95.88 78 SER A CA 1
ATOM 616 C C . SER A 1 78 ? -3.175 3.570 13.060 1.00 95.88 78 SER A C 1
ATOM 618 O O . SER A 1 78 ? -2.732 4.258 12.138 1.00 95.88 78 SER A O 1
ATOM 620 N N . ALA A 1 79 ? -4.468 3.230 13.126 1.00 95.19 79 ALA A N 1
ATOM 621 C CA . ALA A 1 79 ? -5.436 3.653 12.113 1.00 95.19 79 ALA A CA 1
ATOM 622 C C . ALA A 1 79 ? -5.570 5.184 12.053 1.00 95.19 79 ALA A C 1
ATOM 624 O O . ALA A 1 79 ? -5.698 5.754 10.971 1.00 95.19 79 ALA A O 1
ATOM 625 N N . LYS A 1 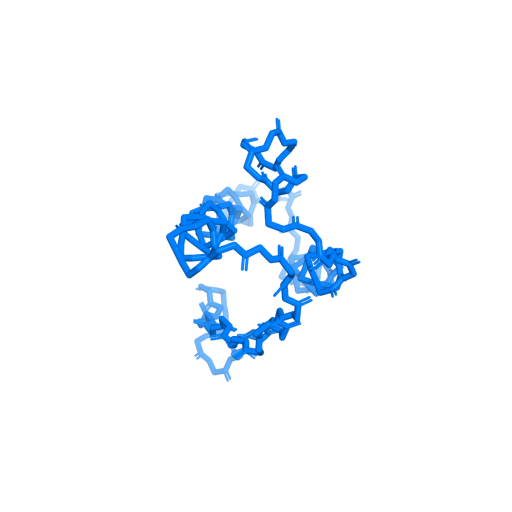80 ? -5.488 5.867 13.204 1.00 95.94 80 LYS A N 1
ATOM 626 C CA . LYS A 1 80 ? -5.518 7.336 13.265 1.00 95.94 80 LYS A CA 1
ATOM 627 C C . LYS A 1 80 ? -4.332 7.942 12.513 1.00 95.94 80 LYS A C 1
ATOM 629 O O . LYS A 1 80 ? -4.536 8.817 11.676 1.00 95.94 80 LYS A O 1
ATOM 634 N N . TYR A 1 81 ? -3.125 7.429 12.757 1.00 95.12 81 TYR A N 1
ATOM 635 C CA . TYR A 1 81 ? -1.925 7.898 12.069 1.00 95.12 81 TYR A CA 1
ATOM 636 C C . TYR A 1 81 ? -2.052 7.746 10.550 1.00 95.12 81 TYR A C 1
ATOM 638 O O . TYR A 1 81 ? -1.776 8.696 9.821 1.00 95.12 81 TYR A O 1
ATOM 646 N N . VAL A 1 82 ? -2.533 6.591 10.077 1.00 94.69 82 VAL A N 1
ATOM 647 C CA . VAL A 1 82 ? -2.769 6.345 8.645 1.00 94.69 82 VAL A CA 1
ATOM 648 C C . VAL A 1 82 ? -3.711 7.396 8.055 1.00 94.69 82 VAL A C 1
ATOM 650 O O . VAL A 1 82 ? -3.406 8.000 7.028 1.00 94.69 82 VAL A O 1
ATOM 653 N N . ILE A 1 83 ? -4.840 7.652 8.721 1.00 95.12 83 ILE A N 1
ATOM 654 C CA . ILE A 1 83 ? -5.856 8.612 8.263 1.00 95.12 83 ILE A CA 1
ATOM 655 C C . ILE A 1 83 ? -5.306 10.042 8.172 1.00 95.12 83 ILE A C 1
ATOM 657 O O . ILE A 1 83 ? -5.732 10.823 7.314 1.00 95.12 83 ILE A O 1
ATOM 661 N N . GLU A 1 84 ? -4.388 10.39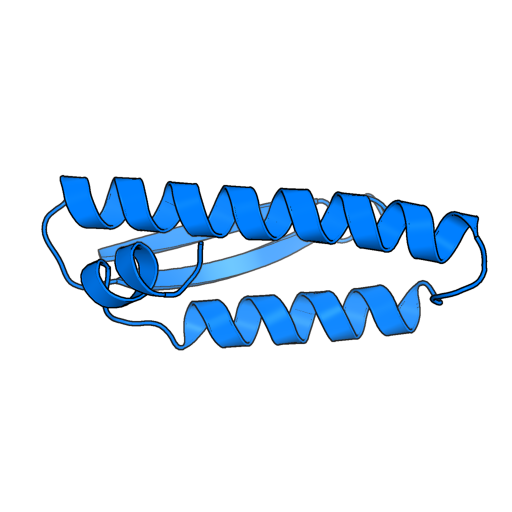8 9.061 1.00 94.06 84 GLU A N 1
ATOM 662 C CA . GLU A 1 84 ? -3.817 11.740 9.144 1.00 94.06 84 GLU A CA 1
ATOM 663 C C . GLU A 1 84 ? -2.630 11.934 8.189 1.00 94.06 84 GLU A C 1
ATOM 665 O O . GLU A 1 84 ? -2.486 13.027 7.650 1.00 94.06 84 GLU A O 1
ATOM 670 N N . ASN A 1 85 ? -1.835 10.889 7.918 1.00 92.25 85 ASN A N 1
ATOM 671 C CA . ASN A 1 85 ? -0.499 11.048 7.324 1.00 92.25 85 ASN A CA 1
ATOM 672 C C . ASN A 1 85 ? -0.265 10.312 5.991 1.00 92.25 85 ASN A C 1
ATOM 674 O O . ASN A 1 85 ? 0.683 10.647 5.290 1.00 92.25 85 ASN A O 1
ATOM 678 N N . VAL A 1 86 ? -1.085 9.324 5.610 1.00 86.19 86 VAL A N 1
ATOM 679 C CA . VAL A 1 86 ? -0.823 8.482 4.412 1.00 86.19 86 VAL A CA 1
ATOM 680 C C . VAL A 1 86 ? -1.506 9.004 3.132 1.00 86.19 86 VAL A C 1
ATOM 682 O O . VAL A 1 86 ? -1.256 8.486 2.039 1.00 86.19 86 VAL A O 1
ATOM 685 N N . LYS A 1 87 ? -2.353 10.034 3.257 1.00 73.25 87 LYS A N 1
ATOM 686 C CA . LYS A 1 87 ? -3.178 10.596 2.170 1.00 73.25 87 LYS A CA 1
ATOM 687 C C . LYS A 1 87 ? -2.400 10.946 0.892 1.00 73.25 87 LYS A C 1
ATOM 689 O O . LYS A 1 87 ? -1.182 11.234 0.931 1.00 73.25 87 LYS A O 1
#